Protein AF-0000000087420066 (afdb_homodimer)

Organism: NCBI:txid2527985

Secondary structure (DSSP, 8-state):
---------HHHHHHHHHHHHHHHHHHHHHHHHHHHHHHHHHHHHHHHHHHHHHHHHHHHHHS------GGGS-----/---------HHHHHHHHHHHHHHHHHHHHHHHHHHHHHHHHHHHHHHHHHHHHHHHHHHHHHS------GGGS-----

InterPro domains:
  IPR007236 SlyX [PF04102] (14-78)

Structure (mmCIF, N/CA/C/O backbone):
data_AF-0000000087420066-model_v1
#
loop_
_entity.id
_entity.type
_entity.pdbx_description
1 polymer 'Protein SlyX'
#
loop_
_atom_site.group_PDB
_atom_site.id
_atom_site.type_symbol
_atom_site.label_atom_id
_atom_site.label_alt_id
_atom_site.label_comp_id
_atom_site.label_asym_id
_atom_site.label_entity_id
_atom_site.label_seq_id
_atom_site.pdbx_PDB_ins_code
_atom_site.Cartn_x
_atom_site.Cartn_y
_atom_site.Cartn_z
_atom_site.occupancy
_atom_site.B_iso_or_equiv
_atom_site.auth_seq_id
_atom_site.auth_comp_id
_atom_site.auth_asym_id
_atom_site.auth_atom_id
_atom_site.pdbx_PDB_model_num
ATOM 1 N N . MET A 1 1 ? 15.062 -53.812 -22.359 1 47.47 1 MET A N 1
ATOM 2 C CA . MET A 1 1 ? 14.484 -52.688 -23.109 1 47.47 1 MET A CA 1
ATOM 3 C C . MET A 1 1 ? 13.68 -51.781 -22.188 1 47.47 1 MET A C 1
ATOM 5 O O . MET A 1 1 ? 12.797 -52.25 -21.469 1 47.47 1 MET A O 1
ATOM 9 N N . SER A 1 2 ? 14.258 -50.781 -21.703 1 53.06 2 SER A N 1
ATOM 10 C CA . SER A 1 2 ? 13.75 -49.875 -20.672 1 53.06 2 SER A CA 1
ATOM 11 C C . SER A 1 2 ? 12.406 -49.281 -21.078 1 53.06 2 SER A C 1
ATOM 13 O O . SER A 1 2 ? 12.203 -48.906 -22.234 1 53.06 2 SER A O 1
ATOM 15 N N . ASP A 1 3 ? 11.367 -49.75 -20.594 1 54.81 3 ASP A N 1
ATOM 16 C CA . ASP A 1 3 ? 10.039 -49.156 -20.781 1 54.81 3 ASP A CA 1
ATOM 17 C C . ASP A 1 3 ? 10.125 -47.656 -20.828 1 54.81 3 ASP A C 1
ATOM 19 O O . ASP A 1 3 ? 10.805 -47.031 -20.016 1 54.81 3 ASP A O 1
ATOM 23 N N . PRO A 1 4 ? 10.008 -47 -22 1 56.28 4 PRO A N 1
ATOM 24 C CA . PRO A 1 4 ? 10.141 -45.531 -22.094 1 56.28 4 PRO A CA 1
ATOM 25 C C . PRO A 1 4 ? 9.414 -44.812 -20.953 1 56.28 4 PRO A C 1
ATOM 27 O O . PRO A 1 4 ? 8.336 -45.25 -20.531 1 56.28 4 PRO A O 1
ATOM 30 N N . THR A 1 5 ? 10.164 -44.438 -19.953 1 57.53 5 THR A N 1
ATOM 31 C CA . THR A 1 5 ? 9.523 -43.562 -18.969 1 57.53 5 THR A CA 1
ATOM 32 C C . THR A 1 5 ? 8.391 -42.781 -19.594 1 57.53 5 THR A C 1
ATOM 34 O O . THR A 1 5 ? 8.562 -42.156 -20.656 1 57.53 5 THR A O 1
ATOM 37 N N . PRO A 1 6 ? 7.16 -43.281 -19.406 1 59.47 6 PRO A N 1
ATOM 38 C CA . PRO A 1 6 ? 6.043 -42.594 -20.094 1 59.47 6 PRO A CA 1
ATOM 39 C C . PRO A 1 6 ? 6.262 -41.094 -20.234 1 59.47 6 PRO A C 1
ATOM 41 O O . PRO A 1 6 ? 6.75 -40.438 -19.312 1 59.47 6 PRO A O 1
ATOM 44 N N . ALA A 1 7 ? 6.609 -40.719 -21.406 1 65.88 7 ALA A N 1
ATOM 45 C CA . ALA A 1 7 ? 6.785 -39.312 -21.766 1 65.88 7 ALA A CA 1
ATOM 46 C C . ALA A 1 7 ? 5.734 -38.438 -21.094 1 65.88 7 ALA A C 1
ATOM 48 O O . ALA A 1 7 ? 4.582 -38.844 -20.938 1 65.88 7 ALA A O 1
ATOM 49 N N . ALA A 1 8 ? 6.133 -37.562 -20.125 1 71.5 8 ALA A N 1
ATOM 50 C CA . ALA A 1 8 ? 5.23 -36.656 -19.438 1 71.5 8 ALA A CA 1
ATOM 51 C C . ALA A 1 8 ? 4.266 -36 -20.422 1 71.5 8 ALA A C 1
ATOM 53 O O . ALA A 1 8 ? 4.613 -35.75 -21.578 1 71.5 8 ALA A O 1
ATOM 54 N N . ASP A 1 9 ? 2.953 -36.094 -20.281 1 81.62 9 ASP A N 1
ATOM 55 C CA . ASP A 1 9 ? 1.896 -35.438 -21.047 1 81.62 9 ASP A CA 1
ATOM 56 C C . ASP A 1 9 ? 2.244 -33.969 -21.328 1 81.62 9 ASP A C 1
ATOM 58 O O . ASP A 1 9 ? 2.4 -33.188 -20.406 1 81.62 9 ASP A O 1
ATOM 62 N N . PRO A 1 10 ? 2.709 -33.656 -22.531 1 87 10 PRO A N 1
ATOM 63 C CA . PRO A 1 10 ? 3.131 -32.312 -22.891 1 87 10 PRO A CA 1
ATOM 64 C C . PRO A 1 10 ? 2.143 -31.234 -22.438 1 87 10 PRO A C 1
ATOM 66 O O . PRO A 1 10 ? 2.547 -30.109 -22.125 1 87 10 PRO A O 1
ATOM 69 N N . THR A 1 11 ? 0.877 -31.531 -22.438 1 89.75 11 THR A N 1
ATOM 70 C CA . THR A 1 11 ? -0.146 -30.594 -21.984 1 89.75 11 THR A CA 1
ATOM 71 C C . THR A 1 11 ? 0.055 -30.234 -20.516 1 89.75 11 THR A C 1
ATOM 73 O O . THR A 1 11 ? -0.035 -29.062 -20.156 1 89.75 11 THR A O 1
ATOM 76 N N . LEU A 1 12 ? 0.332 -31.203 -19.703 1 91.19 12 LEU A N 1
ATOM 77 C CA . LEU A 1 12 ? 0.549 -30.969 -18.281 1 91.19 12 LEU A CA 1
ATOM 78 C C . LEU A 1 12 ? 1.848 -30.203 -18.047 1 91.19 12 LEU A C 1
ATOM 80 O O . LEU A 1 12 ? 1.915 -29.344 -17.172 1 91.19 12 LEU A O 1
ATOM 84 N N . VAL A 1 13 ? 2.805 -30.562 -18.75 1 91.81 13 VAL A N 1
ATOM 85 C CA . VAL A 1 13 ? 4.094 -29.891 -18.656 1 91.81 13 VAL A CA 1
ATOM 86 C C . VAL A 1 13 ? 3.928 -28.406 -19 1 91.81 13 VAL A C 1
ATOM 88 O O . VAL A 1 13 ? 4.465 -27.531 -18.312 1 91.81 13 VAL A O 1
ATOM 91 N N . ASN A 1 14 ? 3.254 -28.094 -20.016 1 95 14 ASN A N 1
ATOM 92 C CA . ASN A 1 14 ? 2.982 -26.719 -20.422 1 95 14 ASN A CA 1
ATOM 93 C C . ASN A 1 14 ? 2.197 -25.969 -19.344 1 95 14 ASN A C 1
ATOM 95 O O . ASN A 1 14 ? 2.479 -24.797 -19.078 1 95 14 ASN A O 1
ATOM 99 N N . ARG A 1 15 ? 1.218 -26.594 -18.766 1 96.19 15 ARG A N 1
ATOM 100 C CA . ARG A 1 15 ? 0.405 -25.984 -17.719 1 96.19 15 ARG A CA 1
ATOM 101 C C . ARG A 1 15 ? 1.252 -25.641 -16.5 1 96.19 15 ARG A C 1
ATOM 103 O O . ARG A 1 15 ? 1.102 -24.562 -15.914 1 96.19 15 ARG A O 1
ATOM 110 N N . VAL A 1 16 ? 2.107 -26.531 -16.172 1 96.62 16 VAL A N 1
ATOM 111 C CA . VAL A 1 16 ? 3.01 -26.297 -15.055 1 96.62 16 VAL A CA 1
ATOM 112 C C . VAL A 1 16 ? 3.893 -25.078 -15.344 1 96.62 16 VAL A C 1
ATOM 114 O O . VAL A 1 16 ? 4.035 -24.188 -14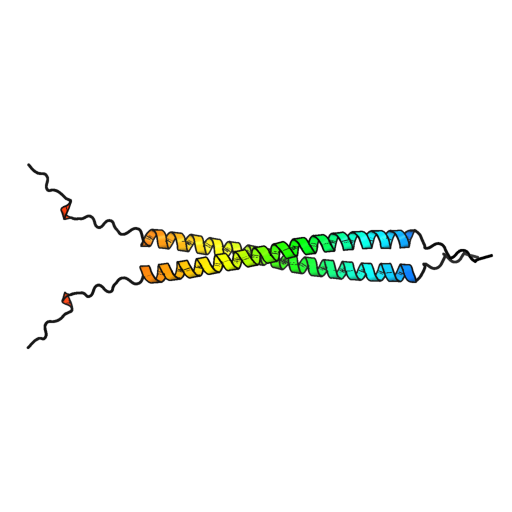.508 1 96.62 16 VAL A O 1
ATOM 117 N N . THR A 1 17 ? 4.438 -25.047 -16.562 1 97.88 17 THR A N 1
ATOM 118 C CA . THR A 1 17 ? 5.312 -23.953 -16.969 1 97.88 17 THR A CA 1
ATOM 119 C C . THR A 1 17 ? 4.566 -22.625 -16.922 1 97.88 17 THR A C 1
ATOM 121 O O . THR A 1 17 ? 5.086 -21.641 -16.391 1 97.88 17 THR A O 1
ATOM 124 N N . GLU A 1 18 ? 3.365 -22.594 -17.312 1 98.31 18 GLU A N 1
ATOM 125 C CA . GLU A 1 18 ? 2.551 -21.375 -17.328 1 98.31 18 GLU A CA 1
ATOM 126 C C . GLU A 1 18 ? 2.246 -20.906 -15.906 1 98.31 18 GLU A C 1
ATOM 128 O O . GLU A 1 18 ? 2.324 -19.719 -15.617 1 98.31 18 GLU A O 1
ATOM 133 N N . LEU A 1 19 ? 1.963 -21.859 -15.094 1 98.56 19 LEU A N 1
ATOM 134 C CA . LEU A 1 19 ? 1.659 -21.531 -13.703 1 98.56 19 LEU A CA 1
ATOM 135 C C . LEU A 1 19 ? 2.902 -21.016 -12.984 1 98.56 19 LEU A C 1
ATOM 137 O O . LEU A 1 19 ? 2.82 -20.094 -12.172 1 98.56 19 LEU A O 1
ATOM 141 N N . GLU A 1 20 ? 3.979 -21.562 -13.297 1 98.62 20 GLU A N 1
ATOM 142 C CA . GLU 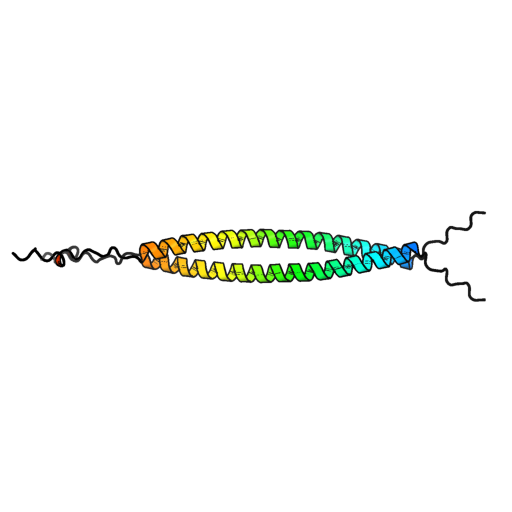A 1 20 ? 5.234 -21.125 -12.695 1 98.62 20 GLU A CA 1
ATOM 143 C C . GLU A 1 20 ? 5.574 -19.688 -13.117 1 98.62 20 GLU A C 1
ATOM 145 O O . GLU A 1 20 ? 6.012 -18.891 -12.297 1 98.62 20 GLU A O 1
ATOM 150 N N . ILE A 1 21 ? 5.359 -19.359 -14.297 1 98.75 21 ILE A N 1
ATOM 151 C CA . ILE A 1 21 ? 5.598 -18.016 -14.82 1 98.75 21 ILE A CA 1
ATOM 152 C C . ILE A 1 21 ? 4.652 -17.016 -14.141 1 98.75 21 ILE A C 1
ATOM 154 O O . ILE A 1 21 ? 5.078 -15.953 -13.703 1 98.75 21 ILE A O 1
ATOM 158 N N . LEU A 1 22 ? 3.396 -17.438 -14.008 1 98.62 22 LEU A N 1
ATOM 159 C CA . LEU A 1 22 ? 2.395 -16.594 -13.359 1 98.62 22 LEU A CA 1
ATOM 160 C C . LEU A 1 22 ? 2.779 -16.312 -11.914 1 98.62 22 LEU A C 1
ATOM 162 O O . LEU A 1 22 ? 2.73 -15.156 -11.469 1 98.62 22 LEU A O 1
ATOM 166 N N . VAL A 1 23 ? 3.211 -17.281 -11.242 1 98.69 23 VAL A N 1
ATOM 167 C CA . VAL A 1 23 ? 3.617 -17.156 -9.844 1 98.69 23 VAL A CA 1
ATOM 168 C C . VAL A 1 23 ? 4.809 -16.203 -9.742 1 98.69 23 VAL A C 1
ATOM 170 O O . VAL A 1 23 ? 4.848 -15.344 -8.859 1 98.69 23 VAL A O 1
ATOM 173 N N . MET A 1 24 ? 5.699 -16.375 -10.68 1 98.69 24 MET A N 1
ATOM 174 C CA . MET A 1 24 ? 6.887 -15.523 -10.688 1 98.69 24 MET A CA 1
ATOM 175 C C . MET A 1 24 ? 6.508 -14.055 -10.875 1 98.69 24 MET A C 1
ATOM 177 O O . MET A 1 24 ? 7 -13.18 -10.164 1 98.69 24 MET A O 1
ATOM 181 N N . HIS A 1 25 ? 5.629 -13.773 -11.734 1 98.62 25 HIS A N 1
ATOM 182 C CA . HIS A 1 25 ? 5.184 -12.406 -11.992 1 98.62 25 HIS A CA 1
ATOM 183 C C . HIS A 1 25 ? 4.414 -11.844 -10.797 1 98.62 25 HIS A C 1
ATOM 185 O O . HIS A 1 25 ? 4.633 -10.703 -10.398 1 98.62 25 HIS A O 1
ATOM 191 N N . MET A 1 26 ? 3.588 -12.656 -10.258 1 98.62 26 MET A N 1
ATOM 192 C CA . MET A 1 26 ? 2.785 -12.242 -9.109 1 98.62 26 MET A CA 1
ATOM 193 C C . MET A 1 26 ? 3.672 -11.938 -7.91 1 98.62 26 MET A C 1
ATOM 195 O O . MET A 1 26 ? 3.426 -10.969 -7.184 1 98.62 26 MET A O 1
ATOM 199 N N . GLN A 1 27 ? 4.676 -12.758 -7.766 1 98.38 27 GLN A N 1
ATOM 200 C CA . GLN A 1 27 ? 5.605 -12.523 -6.664 1 98.38 27 GLN A CA 1
ATOM 201 C C . GLN A 1 27 ? 6.328 -11.195 -6.832 1 98.38 27 GLN A C 1
ATOM 203 O O . GLN A 1 27 ? 6.492 -10.445 -5.863 1 98.38 27 GLN A O 1
ATOM 208 N N . ALA A 1 28 ? 6.703 -10.914 -8.031 1 98.5 28 ALA A N 1
ATOM 209 C CA . ALA A 1 28 ? 7.379 -9.656 -8.32 1 98.5 28 ALA A CA 1
ATOM 210 C C . ALA A 1 28 ? 6.453 -8.469 -8.078 1 98.5 28 ALA A C 1
ATOM 212 O O . ALA A 1 28 ? 6.863 -7.465 -7.488 1 98.5 28 ALA A O 1
ATOM 213 N N . ASP A 1 29 ? 5.277 -8.578 -8.539 1 98.31 29 ASP A N 1
ATOM 214 C CA . ASP A 1 29 ? 4.285 -7.523 -8.359 1 98.31 29 ASP A CA 1
ATOM 215 C C . ASP A 1 29 ? 3.98 -7.297 -6.883 1 98.31 29 ASP A C 1
ATOM 217 O O . ASP A 1 29 ? 3.869 -6.156 -6.43 1 98.31 29 ASP A O 1
ATOM 221 N N . PHE A 1 30 ? 3.885 -8.375 -6.16 1 98.5 30 PHE A N 1
ATOM 222 C CA . PHE A 1 30 ? 3.619 -8.32 -4.727 1 98.5 30 PHE A CA 1
ATOM 223 C C . PHE A 1 30 ? 4.734 -7.582 -3.998 1 98.5 30 PHE A C 1
ATOM 225 O O . PHE A 1 30 ? 4.469 -6.773 -3.105 1 98.5 30 PHE A O 1
ATOM 232 N N . GLN A 1 31 ? 5.895 -7.824 -4.43 1 98.19 31 GLN A N 1
ATOM 233 C CA . GLN A 1 31 ? 7.035 -7.133 -3.838 1 98.19 31 GLN A CA 1
ATOM 234 C C . GLN A 1 31 ? 6.969 -5.633 -4.109 1 98.19 31 GLN A C 1
ATOM 236 O O . GLN A 1 31 ? 7.23 -4.824 -3.219 1 98.19 31 GLN A O 1
ATOM 241 N N . LYS A 1 32 ? 6.586 -5.301 -5.281 1 98.62 32 LYS A N 1
ATOM 242 C CA . LYS A 1 32 ? 6.457 -3.896 -5.656 1 98.62 32 LYS A CA 1
ATOM 243 C C . LYS A 1 32 ? 5.383 -3.199 -4.828 1 98.62 32 LYS A C 1
ATOM 245 O O . LYS A 1 32 ? 5.609 -2.109 -4.301 1 98.62 32 LYS A O 1
ATOM 250 N N . VAL A 1 33 ? 4.312 -3.869 -4.699 1 98.5 33 VAL A N 1
ATOM 251 C CA . VAL A 1 33 ? 3.191 -3.271 -3.982 1 98.5 33 VAL A CA 1
ATOM 252 C C . VAL A 1 33 ? 3.533 -3.145 -2.5 1 98.5 33 VAL A C 1
ATOM 254 O O . VAL A 1 33 ? 3.178 -2.152 -1.857 1 98.5 33 VAL A O 1
ATOM 257 N N . ASN A 1 34 ? 4.223 -4.117 -2.008 1 98.56 34 ASN A N 1
ATOM 258 C CA . ASN A 1 34 ? 4.656 -4.035 -0.617 1 98.56 34 ASN A CA 1
ATOM 259 C C . ASN A 1 34 ? 5.582 -2.844 -0.386 1 98.56 34 ASN A C 1
ATOM 261 O O . ASN A 1 34 ? 5.508 -2.189 0.655 1 98.56 34 ASN A O 1
ATOM 265 N N . SER A 1 35 ? 6.422 -2.555 -1.332 1 98.69 35 SER A N 1
ATOM 266 C CA . SER A 1 35 ? 7.293 -1.388 -1.24 1 98.69 35 SER A CA 1
ATOM 267 C C . SER A 1 35 ? 6.484 -0.095 -1.213 1 98.69 35 SER A C 1
ATOM 269 O O . SER A 1 35 ? 6.82 0.839 -0.482 1 98.69 35 SER A O 1
ATOM 271 N N . VAL A 1 36 ? 5.441 -0.023 -1.95 1 98.88 36 VAL A N 1
ATOM 272 C CA . VAL A 1 36 ? 4.551 1.132 -1.986 1 98.88 36 VAL A CA 1
ATOM 273 C C . VAL A 1 36 ? 3.883 1.313 -0.625 1 98.88 36 VAL A C 1
ATOM 275 O O . VAL A 1 36 ? 3.812 2.43 -0.106 1 98.88 36 VAL A O 1
ATOM 278 N N . VAL A 1 37 ? 3.426 0.249 -0.022 1 98.88 37 VAL A N 1
ATOM 279 C CA . VAL A 1 37 ? 2.783 0.293 1.288 1 98.88 37 VAL A CA 1
ATOM 280 C C . VAL A 1 37 ? 3.742 0.893 2.314 1 98.88 37 VAL A C 1
ATOM 282 O O . VAL A 1 37 ? 3.352 1.745 3.115 1 98.88 37 VAL A O 1
ATOM 285 N N . LEU A 1 38 ? 4.98 0.505 2.242 1 98.88 38 LEU A N 1
ATOM 286 C CA . LEU A 1 38 ? 5.98 0.985 3.189 1 98.88 38 LEU A CA 1
ATOM 287 C C . LEU A 1 38 ? 6.258 2.471 2.98 1 98.88 38 LEU A C 1
ATOM 289 O O . LEU A 1 38 ? 6.383 3.225 3.949 1 98.88 38 LEU A O 1
ATOM 293 N N . GLU A 1 39 ? 6.305 2.854 1.812 1 98.88 39 GLU A N 1
ATOM 294 C CA . GLU A 1 39 ? 6.543 4.254 1.481 1 98.88 39 GLU A CA 1
ATOM 295 C C . GLU A 1 39 ? 5.375 5.133 1.92 1 98.88 39 GLU A C 1
ATOM 297 O O . GLU A 1 39 ? 5.578 6.191 2.52 1 98.88 39 GLU A O 1
ATOM 302 N N . GLN A 1 40 ? 4.219 4.664 1.655 1 98.81 40 GLN A N 1
ATOM 303 C CA . GLN A 1 40 ? 3.021 5.398 2.055 1 98.81 40 GLN A CA 1
ATOM 304 C C . GLN A 1 40 ? 2.902 5.469 3.574 1 98.81 40 GLN A C 1
ATOM 306 O O . GLN A 1 40 ? 2.484 6.492 4.121 1 98.81 40 GLN A O 1
ATOM 311 N N . GLN A 1 41 ? 3.301 4.402 4.176 1 98.88 41 GLN A N 1
ATOM 312 C CA . GLN A 1 41 ? 3.293 4.43 5.633 1 98.88 41 GLN A CA 1
ATOM 313 C C . GLN A 1 41 ? 4.262 5.48 6.168 1 98.88 41 GLN A C 1
ATOM 315 O O . GLN A 1 41 ? 3.936 6.219 7.102 1 98.88 41 GLN A O 1
ATOM 320 N N . SER A 1 42 ? 5.391 5.617 5.602 1 98.88 42 SER A N 1
ATOM 321 C CA . SER A 1 42 ? 6.359 6.637 5.984 1 98.88 42 SER A CA 1
ATOM 322 C C . SER A 1 42 ? 5.812 8.039 5.734 1 98.88 42 SER A C 1
ATOM 324 O O . SER A 1 42 ? 6.008 8.938 6.555 1 98.88 42 SER A O 1
ATOM 326 N N . GLU A 1 43 ? 5.184 8.203 4.652 1 98.94 43 GLU A N 1
ATOM 327 C CA . GLU A 1 43 ? 4.559 9.477 4.328 1 98.94 43 GLU A CA 1
ATOM 328 C C . GLU A 1 43 ? 3.482 9.836 5.348 1 98.94 43 GLU A C 1
ATOM 330 O O . GLU A 1 43 ? 3.418 10.977 5.816 1 98.94 43 GLU A O 1
ATOM 335 N N . ILE A 1 44 ? 2.68 8.914 5.695 1 98.94 44 ILE A N 1
ATOM 336 C CA . ILE A 1 44 ? 1.632 9.117 6.691 1 98.94 44 ILE A CA 1
ATOM 337 C C . ILE A 1 44 ? 2.258 9.539 8.016 1 98.94 44 ILE A C 1
ATOM 339 O O . ILE A 1 44 ? 1.793 10.492 8.656 1 98.94 44 ILE A O 1
ATOM 343 N N . ASP A 1 45 ? 3.311 8.852 8.352 1 98.88 45 ASP A N 1
ATOM 344 C CA . ASP A 1 45 ? 4.004 9.18 9.594 1 98.88 45 ASP A CA 1
ATOM 345 C C . ASP A 1 45 ? 4.531 10.609 9.578 1 98.88 45 ASP A C 1
ATOM 347 O O . ASP A 1 45 ? 4.391 11.344 10.555 1 98.88 45 ASP A O 1
ATOM 351 N N . THR A 1 46 ? 5.09 10.969 8.531 1 98.88 46 THR A N 1
ATOM 352 C CA . THR A 1 46 ? 5.648 12.305 8.375 1 98.88 46 THR A CA 1
ATOM 353 C C . THR A 1 46 ? 4.547 13.359 8.422 1 98.88 46 THR A C 1
ATOM 355 O O . THR A 1 46 ? 4.68 14.367 9.125 1 98.88 46 THR A O 1
ATOM 358 N N . LEU A 1 47 ? 3.486 13.141 7.742 1 98.81 47 LEU A N 1
ATOM 359 C CA . LEU A 1 47 ? 2.365 14.078 7.715 1 98.81 47 LEU A CA 1
ATOM 360 C C . LEU A 1 47 ? 1.732 14.203 9.094 1 98.81 47 LEU A C 1
ATOM 362 O O . LEU A 1 47 ? 1.365 15.305 9.516 1 98.81 47 LEU A O 1
ATOM 366 N N . THR A 1 48 ? 1.651 13.141 9.758 1 98.81 48 THR A N 1
ATOM 367 C CA . THR A 1 48 ? 1.069 13.125 11.102 1 98.81 48 THR A CA 1
ATOM 368 C C . THR A 1 48 ? 1.925 13.945 12.062 1 98.81 48 THR A C 1
ATOM 370 O O . THR A 1 48 ? 1.401 14.75 12.836 1 98.81 48 THR A O 1
ATOM 373 N N . LYS A 1 49 ? 3.17 13.805 11.969 1 98.75 49 LYS A N 1
ATOM 374 C CA . LYS A 1 49 ? 4.082 14.578 12.805 1 98.75 49 LYS A CA 1
ATOM 375 C C . LYS A 1 49 ? 4.004 16.062 12.484 1 98.75 49 LYS A C 1
ATOM 377 O O . LYS A 1 49 ? 4.008 16.906 13.391 1 98.75 49 LYS A O 1
ATOM 382 N N . SER A 1 50 ? 3.963 16.359 11.281 1 98.5 50 SER A N 1
ATOM 383 C CA . SER A 1 50 ? 3.848 17.75 10.844 1 98.5 50 SER A CA 1
ATOM 384 C C . SER A 1 50 ? 2.549 18.375 11.336 1 98.5 50 SER A C 1
ATOM 386 O O . SER A 1 50 ? 2.541 19.531 11.781 1 98.5 50 SER A O 1
ATOM 388 N N . LEU A 1 51 ? 1.536 17.641 11.266 1 98.19 51 LEU A N 1
ATOM 389 C CA . LEU A 1 51 ? 0.238 18.125 11.727 1 98.19 51 LEU A CA 1
ATOM 390 C C . LEU A 1 51 ? 0.256 18.375 13.234 1 98.19 51 LEU A C 1
ATOM 392 O O . LEU A 1 51 ? -0.258 19.391 13.703 1 98.19 51 LEU A O 1
ATOM 396 N N . ASP A 1 52 ? 0.851 17.453 13.898 1 97.75 52 ASP A N 1
ATOM 397 C CA . ASP A 1 52 ? 0.977 17.594 15.352 1 97.75 52 ASP A CA 1
ATOM 398 C C . ASP A 1 52 ? 1.776 18.844 15.711 1 97.75 52 ASP A C 1
ATOM 400 O O . ASP A 1 52 ? 1.376 19.609 16.594 1 97.75 52 ASP A O 1
ATOM 404 N N . ARG A 1 53 ? 2.82 19.047 15.055 1 97 53 ARG A N 1
ATOM 405 C CA . ARG A 1 53 ? 3.668 20.219 15.281 1 97 53 ARG A CA 1
ATOM 406 C C . ARG A 1 53 ? 2.916 21.516 14.977 1 97 53 ARG A C 1
ATOM 408 O O . ARG A 1 53 ? 2.973 22.469 15.758 1 97 53 ARG A O 1
ATOM 415 N N . LEU A 1 54 ? 2.219 21.516 13.938 1 95.44 54 LEU A N 1
ATOM 416 C CA . LEU A 1 54 ? 1.478 22.703 13.539 1 95.44 54 LEU A CA 1
ATOM 417 C C . LEU A 1 54 ? 0.312 22.969 14.484 1 95.44 54 LEU A C 1
ATOM 419 O O . LEU A 1 54 ? 0.016 24.109 14.82 1 95.44 54 LEU A O 1
ATOM 423 N N . GLY A 1 55 ? -0.264 21.906 14.812 1 93.81 55 GLY A N 1
ATOM 424 C CA . GLY A 1 55 ? -1.327 22.031 15.797 1 93.81 55 GLY A CA 1
ATOM 425 C C . GLY A 1 55 ? -0.86 22.625 17.109 1 93.81 55 GLY A C 1
ATOM 426 O O . GLY A 1 55 ? -1.527 23.5 17.672 1 93.81 55 GLY A O 1
ATOM 427 N N . SER A 1 56 ? 0.27 22.266 17.547 1 94.12 56 SER A N 1
ATOM 428 C CA . SER A 1 56 ? 0.861 22.797 18.781 1 94.12 56 SER A CA 1
ATOM 429 C C . SER A 1 56 ? 1.192 24.281 18.625 1 94.12 56 SER A C 1
ATOM 431 O O . SER A 1 56 ? 1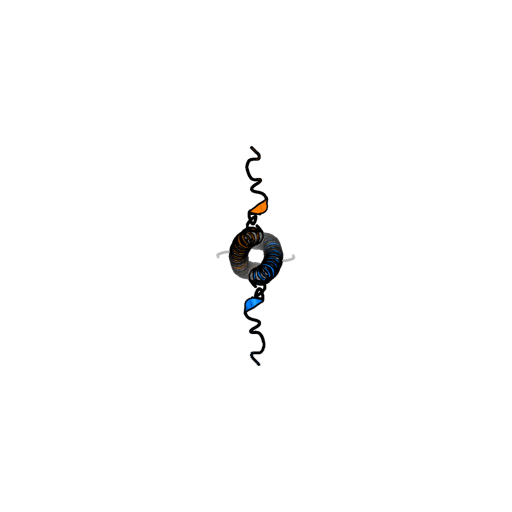.017 25.062 19.562 1 94.12 56 SER A O 1
ATOM 433 N N . LYS A 1 57 ? 1.599 24.672 17.5 1 90.75 57 LYS A N 1
ATOM 434 C CA . LYS A 1 57 ? 1.903 26.062 17.219 1 90.75 57 LYS A CA 1
ATOM 435 C C . LYS A 1 57 ? 0.64 26.922 17.234 1 90.75 57 LYS A C 1
ATOM 437 O O . LYS A 1 57 ? 0.641 28.016 17.797 1 90.75 57 LYS A O 1
ATOM 442 N N . VAL A 1 58 ? -0.399 26.453 16.656 1 87.88 58 VAL A N 1
ATOM 443 C CA . VAL A 1 58 ? -1.674 27.156 16.641 1 87.88 58 VAL A CA 1
ATOM 444 C C . VAL A 1 58 ? -2.201 27.312 18.062 1 87.88 58 VAL A C 1
ATOM 446 O O . VAL A 1 58 ? -2.699 28.375 18.438 1 87.88 58 VAL A O 1
ATOM 449 N N . ASP A 1 59 ? -2.061 26.281 18.797 1 86.12 59 ASP A N 1
ATOM 450 C CA . ASP A 1 59 ? -2.486 26.328 20.203 1 86.12 59 ASP A CA 1
ATOM 451 C C . ASP A 1 59 ? -1.708 27.391 2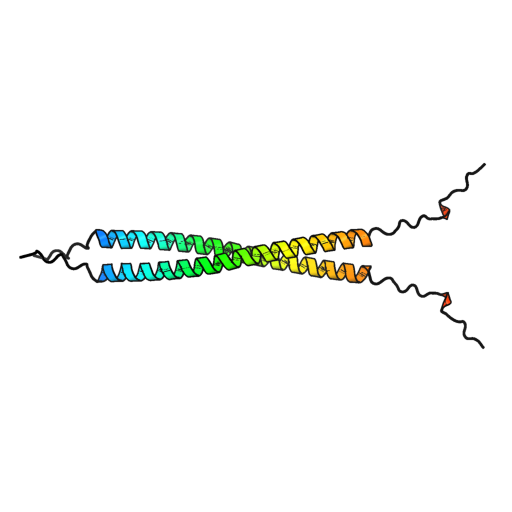0.969 1 86.12 59 ASP A C 1
ATOM 453 O O . ASP A 1 59 ? -2.287 28.141 21.766 1 86.12 59 ASP A O 1
ATOM 457 N N . LYS A 1 60 ? -0.459 27.641 20.734 1 85.12 60 LYS A N 1
ATOM 458 C CA . LYS A 1 60 ? 0.393 28.609 21.406 1 85.12 60 LYS A CA 1
ATOM 459 C C . LYS A 1 60 ? 0.071 30.031 20.953 1 85.12 60 LYS A C 1
ATOM 461 O O . LYS A 1 60 ? 0.045 30.953 21.766 1 85.12 60 LYS A O 1
ATOM 466 N N . LEU A 1 61 ? -0.262 30.172 19.703 1 80.81 61 LEU A N 1
ATOM 467 C CA . LEU A 1 61 ? -0.589 31.484 19.156 1 80.81 61 LEU A CA 1
ATOM 468 C C . LEU A 1 61 ? -1.979 31.922 19.609 1 80.81 61 LEU A C 1
ATOM 470 O O . LEU A 1 61 ? -2.24 33.125 19.734 1 80.81 61 LEU A O 1
ATOM 474 N N . GLY A 1 62 ? -2.811 31.047 19.594 1 72.25 62 GLY A N 1
ATOM 475 C CA . GLY A 1 62 ? -4.156 31.359 20.047 1 72.25 62 GLY A CA 1
ATOM 476 C C . GLY A 1 62 ? -4.246 31.578 21.547 1 72.25 62 GLY A C 1
ATOM 477 O O . GLY A 1 62 ? -5.266 32.062 22.047 1 72.25 62 GLY A O 1
ATOM 478 N N . GLU A 1 63 ? -3.467 31.203 22.406 1 70.31 63 GLU A N 1
ATOM 479 C CA . GLU A 1 63 ? -3.414 31.5 23.828 1 70.31 63 GLU A CA 1
ATOM 480 C C . GLU A 1 63 ? -2.971 32.938 24.078 1 70.31 63 GLU A C 1
ATOM 482 O O . GLU A 1 63 ? -1.851 33.312 23.734 1 70.31 63 GLU A O 1
ATOM 487 N N . GLU A 1 64 ? -3.684 34.125 23.578 1 54.97 64 GLU A N 1
ATOM 488 C CA . GLU A 1 64 ? -3.51 35.531 23.938 1 54.97 64 GLU A CA 1
ATOM 489 C C . GLU A 1 64 ? -2.793 35.688 25.266 1 54.97 64 GLU A C 1
ATOM 491 O O . GLU A 1 64 ? -3.104 34.969 26.234 1 54.97 64 GLU A O 1
ATOM 496 N N . PRO A 1 65 ? -1.676 36.312 25.438 1 49.75 65 PRO A N 1
ATOM 497 C CA . PRO A 1 65 ? -1.284 36.719 26.781 1 49.75 65 PRO A CA 1
ATOM 498 C C . PRO A 1 65 ? -2.445 37.312 27.578 1 49.75 65 PRO A C 1
ATOM 500 O O . PRO A 1 65 ? -3.18 38.156 27.078 1 49.75 65 PRO A O 1
ATOM 503 N N . GLU A 1 66 ? -3.248 36.688 28.328 1 47.47 66 GLU A N 1
ATOM 504 C CA . GLU A 1 66 ? -4.016 37.5 29.281 1 47.47 66 GLU A CA 1
ATOM 505 C C . GLU A 1 66 ? -3.336 38.844 29.547 1 47.47 66 GLU A C 1
ATOM 507 O O . GLU A 1 66 ? -2.271 38.875 30.172 1 47.47 66 GLU A O 1
ATOM 512 N N . LYS A 1 67 ? -3.248 39.688 28.703 1 51.84 67 LYS A N 1
ATOM 513 C CA . LYS A 1 67 ? -2.916 41.062 29.109 1 51.84 67 LYS A CA 1
ATOM 514 C C . LYS A 1 67 ? -3.424 41.344 30.516 1 51.84 67 LYS A C 1
ATOM 516 O O . LYS A 1 67 ? -4.633 41.344 30.75 1 51.84 67 LYS A O 1
ATOM 521 N N . ARG A 1 68 ? -2.746 41.031 31.453 1 51.47 68 ARG A N 1
ATOM 522 C CA . ARG A 1 68 ? -2.99 41.594 32.781 1 51.47 68 ARG A CA 1
ATOM 523 C C . ARG A 1 68 ? -3.539 43 32.719 1 51.47 68 ARG A C 1
ATOM 525 O O . ARG A 1 68 ? -2.902 43.906 32.156 1 51.47 68 ARG A O 1
ATOM 532 N N . ASP A 1 69 ? -4.754 43.156 32.531 1 51.75 69 ASP A N 1
ATOM 533 C CA . ASP A 1 69 ? -5.316 44.5 32.75 1 51.75 69 ASP A CA 1
ATOM 534 C C . ASP A 1 69 ? -4.652 45.188 33.969 1 51.75 69 ASP A C 1
ATOM 536 O O . ASP A 1 69 ? -4.746 44.688 35.094 1 51.75 69 ASP A O 1
ATOM 540 N N . PRO A 1 70 ? -3.646 45.906 33.781 1 53.53 70 PRO A N 1
ATOM 541 C CA . PRO A 1 70 ? -3.119 46.656 34.906 1 53.53 70 PRO A CA 1
ATOM 542 C C . PRO A 1 70 ? -4.219 47.25 35.781 1 53.53 70 PRO A C 1
ATOM 544 O O . PRO A 1 70 ? -3.959 47.656 36.938 1 53.53 70 PRO A O 1
ATOM 547 N N . LEU A 1 71 ? -5.344 47.594 35.188 1 50.5 71 LEU A N 1
ATOM 548 C CA . LEU A 1 71 ? -6.398 48.25 35.969 1 50.5 71 LEU A CA 1
ATOM 549 C C . LEU A 1 71 ? -7.047 47.25 36.938 1 50.5 71 LEU A C 1
ATOM 551 O O . LEU A 1 71 ? -7.875 47.625 37.75 1 50.5 71 LEU A O 1
ATOM 555 N N . GLN A 1 72 ? -6.949 46.062 36.656 1 50.34 72 GLN A N 1
ATOM 556 C CA . GLN A 1 72 ? -7.598 45.188 37.625 1 50.34 72 GLN A CA 1
ATOM 557 C C . GLN A 1 72 ? -6.758 45.094 38.906 1 50.34 72 GLN A C 1
ATOM 559 O O . GLN A 1 72 ? -7.062 44.281 39.781 1 50.34 72 GLN A O 1
ATOM 564 N N . GLU A 1 73 ? -5.559 45.594 38.844 1 48.88 73 GLU A N 1
ATOM 565 C CA . GLU A 1 73 ? -4.934 45.75 40.156 1 48.88 73 GLU A CA 1
ATOM 566 C C . GLU A 1 73 ? -5.68 46.75 41.031 1 48.88 73 GLU A C 1
ATOM 568 O O . GLU A 1 73 ? -5.625 47.969 40.75 1 48.88 73 GLU A O 1
ATOM 573 N N . ARG A 1 74 ? -6.875 46.469 41.5 1 51 74 ARG A N 1
ATOM 574 C CA . ARG A 1 74 ? -7.559 47.25 42.531 1 51 74 ARG A CA 1
ATOM 575 C C . ARG A 1 74 ? -6.609 47.625 43.656 1 51 74 ARG A C 1
ATOM 577 O O . ARG A 1 74 ? -5.91 46.781 44.188 1 51 74 ARG A O 1
ATOM 584 N N . PRO A 1 75 ? -6.277 48.938 43.688 1 51.66 75 PRO A N 1
ATOM 585 C CA . PRO A 1 75 ? -5.438 49.344 44.812 1 51.66 75 PRO A CA 1
ATOM 586 C C . PRO A 1 75 ? -6.012 48.906 46.156 1 51.66 75 PRO A C 1
ATOM 588 O O . PRO A 1 75 ? -7.227 48.719 46.281 1 51.66 75 PRO A O 1
ATOM 591 N N . PRO A 1 76 ? -5.289 48.188 46.875 1 47.88 76 PRO A N 1
ATOM 592 C CA . PRO A 1 76 ? -5.742 47.781 48.188 1 47.88 76 PRO A CA 1
ATOM 593 C C . PRO A 1 76 ? -6.492 48.875 48.938 1 47.88 76 PRO A C 1
ATOM 595 O O . PRO A 1 76 ? -6.117 50.062 48.844 1 47.88 76 PRO A O 1
ATOM 598 N N . HIS A 1 77 ? -7.801 48.969 48.719 1 53.91 77 HIS A N 1
ATOM 599 C CA . HIS A 1 77 ? -8.539 49.969 49.531 1 53.91 77 HIS A CA 1
ATOM 600 C C . HIS A 1 77 ? -8.125 49.906 51 1 53.91 77 HIS A C 1
ATOM 602 O O . HIS A 1 77 ? -8.273 48.844 51.656 1 53.91 77 HIS A O 1
ATOM 608 N N . TYR A 1 78 ? -7.406 50.719 51.531 1 38.41 78 TYR A N 1
ATOM 609 C CA . TYR A 1 78 ? -7.359 51 52.969 1 38.41 78 TYR A CA 1
ATOM 610 C C . TYR A 1 78 ? -8.68 51.562 53.469 1 38.41 78 TYR A C 1
ATOM 612 O O . TYR A 1 78 ? -9.391 52.25 52.719 1 38.41 78 TYR A O 1
ATOM 620 N N . MET B 1 1 ? -9.898 -51.969 -28.641 1 47.38 1 MET B N 1
ATOM 621 C CA . MET B 1 1 ? -9.359 -51.812 -27.281 1 47.38 1 MET B CA 1
ATOM 622 C C . MET B 1 1 ? -8.688 -50.469 -27.109 1 47.38 1 MET B C 1
ATOM 624 O O . MET B 1 1 ? -7.824 -50.094 -27.922 1 47.38 1 MET B O 1
ATOM 628 N N . SER B 1 2 ? -9.359 -49.5 -26.609 1 52.81 2 SER B N 1
ATOM 629 C CA . SER B 1 2 ? -8.977 -48.094 -26.5 1 52.81 2 SER B CA 1
ATOM 630 C C . SER B 1 2 ? -7.645 -47.938 -25.781 1 52.81 2 SER B C 1
ATOM 632 O O . SER B 1 2 ? -7.383 -48.625 -24.781 1 52.81 2 SER B O 1
ATOM 634 N N . ASP B 1 3 ? -6.598 -47.75 -26.453 1 54.38 3 ASP B N 1
ATOM 635 C CA . ASP B 1 3 ? -5.301 -47.438 -25.875 1 54.38 3 ASP B CA 1
ATOM 636 C C . ASP B 1 3 ? -5.465 -46.562 -24.625 1 54.38 3 ASP B C 1
ATOM 638 O O . ASP B 1 3 ? -6.23 -45.594 -24.641 1 54.38 3 ASP B O 1
ATOM 642 N N . PRO B 1 4 ? -5.324 -47.062 -23.391 1 56.12 4 PRO B N 1
ATOM 643 C CA . PRO B 1 4 ? -5.531 -46.25 -22.188 1 56.12 4 PRO B CA 1
ATOM 644 C C . PRO B 1 4 ? -4.91 -44.875 -22.312 1 56.12 4 PRO B C 1
ATOM 646 O O . PRO B 1 4 ? -3.832 -44.719 -22.891 1 56.12 4 PRO B O 1
ATOM 649 N N . THR B 1 5 ? -5.723 -43.906 -22.688 1 57.38 5 THR B N 1
ATOM 650 C CA . THR B 1 5 ? -5.191 -42.562 -22.609 1 57.38 5 THR B CA 1
ATOM 651 C C . THR B 1 5 ? -4.094 -42.469 -21.547 1 57.38 5 THR B C 1
ATOM 653 O O . THR B 1 5 ? -4.273 -42.906 -20.422 1 57.38 5 THR B O 1
ATOM 656 N N . PRO B 1 6 ? -2.84 -42.531 -22.016 1 59.22 6 PRO B N 1
ATOM 657 C CA . PRO B 1 6 ? -1.751 -42.562 -21.031 1 59.22 6 PRO B CA 1
ATOM 658 C C . PRO B 1 6 ? -2.07 -41.781 -19.766 1 59.22 6 PRO B C 1
ATOM 660 O O . PRO B 1 6 ? -2.645 -40.688 -19.844 1 59.22 6 PRO B O 1
ATOM 663 N N . ALA B 1 7 ? -2.408 -42.438 -18.734 1 65.88 7 ALA B N 1
ATOM 664 C CA . ALA B 1 7 ? -2.674 -41.875 -17.422 1 65.88 7 ALA B CA 1
ATOM 665 C C . ALA B 1 7 ? -1.717 -40.719 -17.125 1 65.88 7 ALA B C 1
ATOM 667 O O . ALA B 1 7 ? -0.539 -40.781 -17.484 1 65.88 7 ALA B O 1
ATOM 668 N N . ALA B 1 8 ? -2.219 -39.469 -17.062 1 71.31 8 ALA B N 1
ATOM 669 C CA . ALA B 1 8 ? -1.416 -38.312 -16.75 1 71.31 8 ALA B CA 1
ATOM 670 C C . ALA B 1 8 ? -0.468 -38.594 -15.594 1 71.31 8 ALA B C 1
ATOM 672 O O . ALA B 1 8 ? -0.79 -39.375 -14.695 1 71.31 8 ALA B O 1
ATOM 673 N N . ASP B 1 9 ? 0.846 -38.438 -15.711 1 81.31 9 ASP B N 1
ATOM 674 C CA . ASP B 1 9 ? 1.879 -38.562 -14.688 1 81.31 9 ASP B CA 1
ATOM 675 C C . ASP B 1 9 ? 1.43 -37.906 -13.383 1 81.31 9 ASP B C 1
ATOM 677 O O . ASP B 1 9 ? 1.171 -36.688 -13.352 1 81.31 9 ASP B O 1
ATOM 681 N N . PRO B 1 10 ? 0.996 -38.656 -12.406 1 86.81 10 PRO B N 1
ATOM 682 C CA . PRO B 1 10 ? 0.484 -38.125 -11.133 1 86.81 10 PRO B CA 1
ATOM 683 C C . PRO B 1 10 ? 1.366 -37.031 -10.539 1 86.81 10 PRO B C 1
ATOM 685 O O . PRO B 1 10 ? 0.863 -36.125 -9.875 1 86.81 10 PRO B O 1
ATOM 688 N N . THR B 1 11 ? 2.637 -37.125 -10.734 1 89.62 11 THR B N 1
ATOM 689 C CA . THR B 1 11 ? 3.564 -36.094 -10.242 1 89.62 11 THR B CA 1
ATOM 690 C C . THR B 1 11 ? 3.279 -34.75 -10.883 1 89.62 11 THR B C 1
ATOM 692 O O . THR B 1 11 ? 3.258 -33.719 -10.195 1 89.62 11 THR B O 1
ATOM 695 N N . LEU B 1 12 ? 3.053 -34.75 -12.156 1 91.12 12 LEU B N 1
ATOM 696 C CA . LEU B 1 12 ? 2.762 -33.5 -12.867 1 91.12 12 LEU B CA 1
ATOM 697 C C . LEU B 1 12 ? 1.398 -32.938 -12.469 1 91.12 12 LEU B C 1
ATOM 699 O O . LEU B 1 12 ? 1.229 -31.734 -12.336 1 91.12 12 LEU B O 1
ATOM 703 N N . VAL B 1 13 ? 0.5 -33.812 -12.344 1 91.75 13 VAL B N 1
ATOM 704 C CA . VAL B 1 13 ? -0.841 -33.406 -11.922 1 91.75 13 VAL B CA 1
ATOM 705 C C . VAL B 1 13 ? -0.781 -32.75 -10.547 1 91.75 13 VAL B C 1
ATOM 707 O O . VAL B 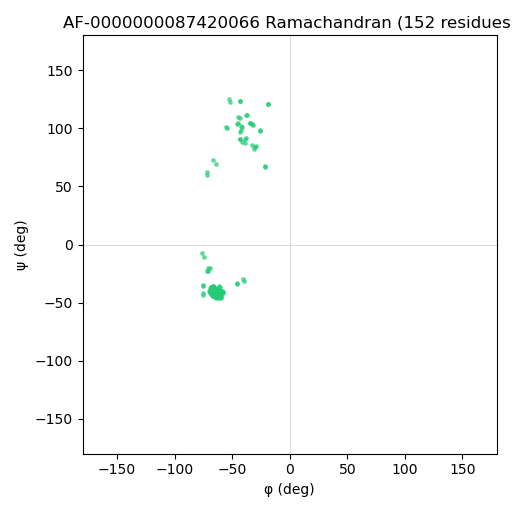1 13 ? -1.412 -31.703 -10.32 1 91.75 13 VAL B O 1
ATOM 710 N N . ASN B 1 14 ? -0.089 -33.281 -9.648 1 94.94 14 ASN B N 1
ATOM 711 C CA . ASN B 1 14 ? 0.087 -32.719 -8.312 1 94.94 14 ASN B CA 1
ATOM 712 C C . ASN B 1 14 ? 0.763 -31.359 -8.359 1 94.94 14 ASN B C 1
ATOM 714 O O . ASN B 1 14 ? 0.379 -30.453 -7.629 1 94.94 14 ASN B O 1
ATOM 718 N N . ARG B 1 15 ? 1.769 -31.219 -9.172 1 96.12 15 ARG B N 1
ATOM 719 C CA . ARG B 1 15 ? 2.486 -29.953 -9.32 1 96.12 15 ARG B CA 1
ATOM 720 C C . ARG B 1 15 ? 1.565 -28.859 -9.844 1 96.12 15 ARG B C 1
ATOM 722 O O . ARG B 1 15 ? 1.604 -27.719 -9.359 1 96.12 15 ARG B O 1
ATOM 729 N N . VAL B 1 16 ? 0.766 -29.219 -10.773 1 96.5 16 VAL B N 1
ATOM 730 C CA . VAL B 1 16 ? -0.198 -28.266 -11.32 1 96.5 16 VAL B CA 1
ATOM 731 C C . VAL B 1 16 ? -1.162 -27.828 -10.227 1 96.5 16 VAL B C 1
ATOM 733 O O . VAL B 1 16 ? -1.406 -26.625 -10.055 1 96.5 16 VAL B O 1
ATOM 736 N N . THR B 1 17 ? -1.649 -28.812 -9.461 1 97.88 17 THR B N 1
ATOM 737 C CA . THR B 1 17 ? -2.59 -28.516 -8.383 1 97.88 17 THR B CA 1
ATOM 738 C C . THR B 1 17 ? -1.958 -27.594 -7.348 1 97.88 17 THR B C 1
ATOM 740 O O . THR B 1 17 ? -2.574 -26.625 -6.922 1 97.88 17 THR B O 1
ATOM 743 N N . GLU B 1 18 ? -0.748 -27.781 -7.039 1 98.31 18 GLU B N 1
ATOM 744 C CA . GLU B 1 18 ? -0.034 -26.984 -6.051 1 98.31 18 GLU B CA 1
ATOM 745 C C . GLU B 1 18 ? 0.176 -25.562 -6.547 1 98.31 18 GLU B C 1
ATOM 747 O O . GLU B 1 18 ? -0.01 -24.594 -5.793 1 98.31 18 GLU B O 1
ATOM 752 N N . LEU B 1 19 ? 0.501 -25.484 -7.781 1 98.56 19 LEU B N 1
ATOM 753 C CA . LEU B 1 19 ? 0.721 -24.172 -8.367 1 98.56 19 LEU B CA 1
ATOM 754 C C . LEU B 1 19 ? -0.587 -23.391 -8.469 1 98.56 19 LEU B C 1
ATOM 756 O O . LEU B 1 19 ? -0.612 -22.188 -8.242 1 98.56 19 LEU B O 1
ATOM 760 N N . GLU B 1 20 ? -1.607 -24.062 -8.742 1 98.62 20 GLU B N 1
ATOM 761 C CA . GLU B 1 20 ? -2.916 -23.422 -8.812 1 98.62 20 GLU B CA 1
ATOM 762 C C . GLU B 1 20 ? -3.355 -22.891 -7.449 1 98.62 20 GLU B C 1
ATOM 764 O O . GLU B 1 20 ? -3.885 -21.781 -7.34 1 98.62 20 GLU B O 1
ATOM 769 N N . ILE B 1 21 ? -3.121 -23.594 -6.449 1 98.75 21 ILE B N 1
ATOM 770 C CA . ILE B 1 21 ? -3.443 -23.188 -5.086 1 98.75 21 ILE B CA 1
ATOM 771 C C . ILE B 1 21 ? -2.611 -21.969 -4.695 1 98.75 21 ILE B C 1
ATOM 773 O O . ILE B 1 21 ? -3.139 -21 -4.148 1 98.75 21 ILE B O 1
ATOM 777 N N . LEU B 1 22 ? -1.332 -22.016 -5.051 1 98.62 22 LEU B N 1
ATOM 778 C CA . LEU B 1 22 ? -0.427 -20.906 -4.754 1 98.62 22 LEU B CA 1
ATOM 779 C C . LEU B 1 22 ? -0.89 -19.625 -5.445 1 98.62 22 LEU B C 1
ATOM 781 O O . LEU B 1 22 ? -0.955 -18.578 -4.816 1 98.62 22 LEU B O 1
ATOM 785 N N . VAL B 1 23 ? -1.269 -19.75 -6.656 1 98.75 23 VAL B N 1
ATOM 786 C CA . VAL B 1 23 ? -1.739 -18.594 -7.43 1 98.75 23 VAL B CA 1
ATOM 787 C C . VAL B 1 23 ? -3.006 -18.031 -6.797 1 98.75 23 VAL B C 1
ATOM 789 O O . VAL B 1 23 ? -3.148 -16.812 -6.668 1 98.75 23 VAL B O 1
ATOM 792 N N . MET B 1 24 ? -3.842 -18.938 -6.371 1 98.69 24 MET B N 1
ATOM 793 C CA . MET B 1 24 ? -5.094 -18.516 -5.75 1 98.69 24 MET B CA 1
ATOM 794 C C . MET B 1 24 ? -4.824 -17.734 -4.469 1 98.69 24 MET B C 1
ATOM 796 O O . MET B 1 24 ? -5.414 -16.672 -4.246 1 98.69 24 MET B O 1
ATOM 800 N N . HIS B 1 25 ? -3.951 -18.172 -3.678 1 98.62 25 HIS B N 1
ATOM 801 C CA . HIS B 1 25 ? -3.607 -17.484 -2.432 1 98.62 25 HIS B CA 1
ATOM 802 C C . HIS B 1 25 ? -2.932 -16.156 -2.697 1 98.62 25 HIS B C 1
ATOM 804 O O . HIS B 1 25 ? -3.256 -15.148 -2.057 1 98.62 25 HIS B O 1
ATOM 810 N N . MET B 1 26 ? -2.062 -16.156 -3.639 1 98.62 26 MET B N 1
ATOM 811 C CA . MET B 1 26 ? -1.34 -14.938 -3.992 1 98.62 26 MET B CA 1
ATOM 812 C C . MET B 1 26 ? -2.293 -13.875 -4.531 1 98.62 26 MET B C 1
ATOM 814 O O . MET B 1 26 ? -2.156 -12.695 -4.215 1 98.62 26 MET B O 1
ATOM 818 N N . GLN B 1 27 ? -3.227 -14.352 -5.309 1 98.38 27 GLN B N 1
ATOM 819 C CA . GLN B 1 27 ? -4.215 -13.422 -5.844 1 98.38 27 GLN B CA 1
ATOM 820 C C . GLN B 1 27 ? -5.039 -12.789 -4.727 1 98.38 27 GLN B C 1
ATOM 822 O O . GLN B 1 27 ? -5.305 -11.586 -4.746 1 98.38 27 GLN B O 1
ATOM 827 N N . ALA B 1 28 ? -5.391 -13.602 -3.787 1 98.5 28 ALA B N 1
ATOM 828 C CA . ALA B 1 28 ? -6.16 -13.109 -2.646 1 98.5 28 ALA B CA 1
ATOM 829 C C . ALA B 1 28 ? -5.348 -12.117 -1.826 1 98.5 28 ALA B C 1
ATOM 831 O O . ALA B 1 28 ? -5.859 -11.07 -1.423 1 98.5 28 ALA B O 1
ATOM 832 N N . ASP B 1 29 ? -4.152 -12.445 -1.592 1 98.31 29 ASP B N 1
ATOM 833 C CA . ASP B 1 29 ? -3.262 -11.578 -0.827 1 98.31 29 ASP B CA 1
ATOM 834 C C . ASP B 1 29 ? -3.027 -10.258 -1.555 1 98.31 29 ASP B C 1
ATOM 836 O O . ASP B 1 29 ? -3.031 -9.195 -0.934 1 98.31 29 ASP B O 1
ATOM 840 N N . PHE B 1 30 ? -2.859 -10.352 -2.834 1 98.5 30 PHE B N 1
ATOM 841 C CA . PHE B 1 30 ? -2.645 -9.172 -3.67 1 98.5 30 PHE B CA 1
ATOM 842 C C . PHE B 1 30 ? -3.84 -8.234 -3.592 1 98.5 30 PHE B C 1
ATOM 844 O O . PHE B 1 30 ? -3.67 -7.016 -3.496 1 98.5 30 PHE B O 1
ATOM 851 N N . GLN B 1 31 ? -4.957 -8.812 -3.559 1 98.19 31 GLN B N 1
ATOM 852 C CA . GLN B 1 31 ? -6.172 -8.008 -3.436 1 98.19 31 GLN B CA 1
ATOM 853 C C . GLN B 1 31 ? -6.227 -7.293 -2.09 1 98.19 31 GLN B C 1
ATOM 855 O O . GLN B 1 31 ? -6.586 -6.117 -2.02 1 98.19 31 GLN B O 1
ATOM 860 N N . LYS B 1 32 ? -5.844 -7.973 -1.088 1 98.62 32 LYS B N 1
ATOM 861 C CA . LYS B 1 32 ? -5.82 -7.391 0.252 1 98.62 32 LYS B CA 1
ATOM 862 C C . LYS B 1 32 ? -4.836 -6.23 0.333 1 98.62 32 LYS B C 1
ATOM 864 O O . LYS B 1 32 ? -5.164 -5.164 0.854 1 98.62 32 LYS B O 1
ATOM 869 N N . VAL B 1 33 ? -3.717 -6.453 -0.223 1 98.44 33 VAL B N 1
ATOM 870 C CA . VAL B 1 33 ? -2.674 -5.434 -0.15 1 98.44 33 VAL B CA 1
ATOM 871 C C . VAL B 1 33 ? -3.076 -4.219 -0.984 1 98.44 33 VAL B C 1
ATOM 873 O O . VAL B 1 33 ? -2.828 -3.078 -0.59 1 98.44 33 VAL B O 1
ATOM 876 N N . ASN B 1 34 ? -3.688 -4.484 -2.076 1 98.56 34 ASN B N 1
ATOM 877 C CA . ASN B 1 34 ? -4.176 -3.381 -2.895 1 98.56 34 ASN B CA 1
ATOM 878 C C . ASN B 1 34 ? -5.207 -2.541 -2.146 1 98.56 34 ASN B C 1
ATOM 880 O O . ASN B 1 34 ? -5.23 -1.315 -2.275 1 98.56 34 ASN B O 1
ATOM 884 N N . SER B 1 35 ? -6.043 -3.17 -1.375 1 98.69 35 SER B N 1
ATOM 885 C CA . SER B 1 35 ? -7.016 -2.449 -0.557 1 98.69 35 SER B CA 1
ATOM 886 C C . SER B 1 35 ? -6.32 -1.568 0.476 1 98.69 35 SER B C 1
ATOM 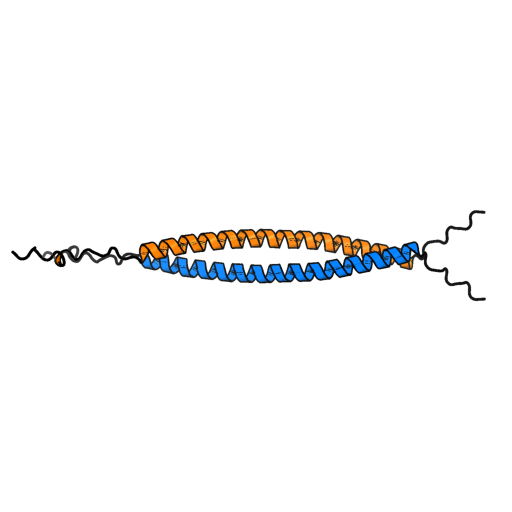888 O O . SER B 1 35 ? -6.762 -0.449 0.742 1 98.69 35 SER B O 1
ATOM 890 N N . VAL B 1 36 ? -5.254 -2.02 1.038 1 98.88 36 VAL B N 1
ATOM 891 C CA . VAL B 1 36 ? -4.461 -1.266 2.004 1 98.88 36 VAL B CA 1
ATOM 892 C C . VAL B 1 36 ? -3.861 -0.032 1.333 1 98.88 36 VAL B C 1
ATOM 894 O O . VAL B 1 36 ? -3.902 1.067 1.892 1 98.88 36 VAL B O 1
ATOM 897 N N . VAL B 1 37 ? -3.334 -0.169 0.143 1 98.88 37 VAL B N 1
ATOM 898 C CA . VAL B 1 37 ? -2.748 0.939 -0.606 1 98.88 37 VAL B CA 1
ATOM 899 C C . VAL B 1 37 ? -3.793 2.033 -0.81 1 98.88 37 VAL B C 1
ATOM 901 O O . VAL B 1 37 ? -3.506 3.219 -0.621 1 98.88 37 VAL B O 1
ATOM 904 N N . LEU B 1 38 ? -5.004 1.628 -1.111 1 98.88 38 LEU B N 1
ATOM 905 C CA . LEU B 1 38 ? -6.078 2.586 -1.359 1 98.88 38 LEU B CA 1
ATOM 906 C C . LEU B 1 38 ? -6.465 3.311 -0.075 1 98.88 38 LEU B C 1
ATOM 908 O O . LEU B 1 38 ? -6.691 4.523 -0.084 1 98.88 38 LEU B O 1
ATOM 912 N N . GLU B 1 39 ? -6.492 2.623 0.952 1 98.88 39 GLU B N 1
ATOM 913 C CA . GLU B 1 39 ? -6.832 3.205 2.248 1 98.88 39 GLU B CA 1
ATOM 914 C C . GLU B 1 39 ? -5.758 4.18 2.713 1 98.88 39 GLU B C 1
ATOM 916 O O . GLU B 1 39 ? -6.066 5.285 3.166 1 98.88 39 GLU B O 1
ATOM 921 N N . GLN B 1 40 ? -4.566 3.785 2.551 1 98.81 40 GLN B N 1
ATOM 922 C CA . GLN B 1 40 ? -3.447 4.645 2.93 1 98.81 40 GLN B CA 1
ATOM 923 C C . GLN B 1 40 ? -3.389 5.891 2.051 1 98.81 40 GLN B C 1
ATOM 925 O O . GLN B 1 40 ? -3.072 6.98 2.531 1 98.81 40 GLN B O 1
ATOM 930 N N . GLN B 1 41 ? -3.717 5.676 0.828 1 98.88 41 GLN B N 1
ATOM 931 C CA . GLN B 1 41 ? -3.766 6.84 -0.049 1 98.88 41 GLN B CA 1
ATOM 932 C C . GLN B 1 41 ? -4.84 7.828 0.406 1 98.88 41 GLN B C 1
ATOM 934 O O . GLN B 1 41 ? -4.609 9.039 0.423 1 98.88 41 GLN B O 1
ATOM 939 N N . SER B 1 42 ? -5.949 7.387 0.811 1 98.88 42 SER B N 1
ATOM 940 C CA . SER B 1 42 ? -7.016 8.234 1.339 1 98.88 42 SER B CA 1
ATOM 941 C C . SER B 1 42 ? -6.574 8.945 2.615 1 98.88 42 SER B C 1
ATOM 943 O O . SER B 1 42 ? -6.867 10.125 2.807 1 98.88 42 SER B O 1
ATOM 945 N N . GLU B 1 43 ? -5.918 8.234 3.441 1 98.94 43 GLU B N 1
ATOM 946 C CA . GLU B 1 43 ? -5.387 8.82 4.672 1 98.94 43 GLU B CA 1
ATOM 947 C C . GLU B 1 43 ? -4.379 9.922 4.367 1 98.94 43 GLU B C 1
ATOM 949 O O . GLU B 1 43 ? -4.426 10.992 4.977 1 98.94 43 GLU B O 1
ATOM 954 N N . ILE B 1 44 ? -3.521 9.688 3.459 1 98.94 44 ILE B N 1
ATOM 955 C CA . ILE B 1 44 ? -2.531 10.68 3.047 1 98.94 44 ILE B CA 1
ATOM 956 C C . ILE B 1 44 ? -3.238 11.93 2.533 1 98.94 44 ILE B C 1
ATOM 958 O O . ILE B 1 44 ? -2.879 13.055 2.906 1 98.94 44 ILE B O 1
ATOM 962 N N . ASP B 1 45 ? -4.238 11.695 1.748 1 98.88 45 ASP B N 1
ATOM 963 C CA . ASP B 1 45 ? -5.004 12.812 1.208 1 98.88 45 ASP B CA 1
ATOM 964 C C . ASP B 1 45 ? -5.645 13.633 2.326 1 98.88 45 ASP B C 1
ATOM 966 O O . ASP B 1 45 ? -5.602 14.867 2.307 1 98.88 45 ASP B O 1
A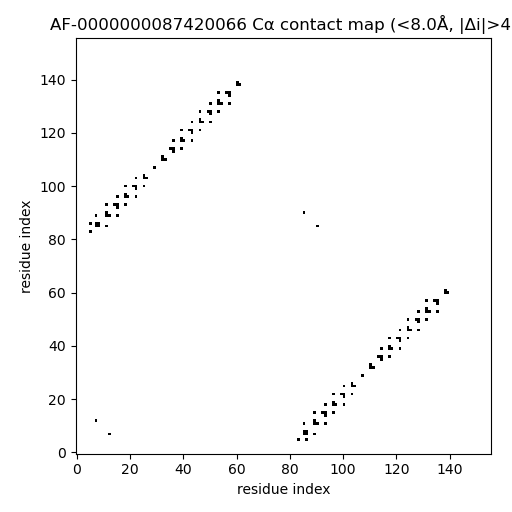TOM 970 N N . THR B 1 46 ? -6.195 12.992 3.232 1 98.88 46 THR B N 1
ATOM 971 C CA . THR B 1 46 ? -6.855 13.641 4.359 1 98.88 46 THR B CA 1
ATOM 972 C C . THR B 1 46 ? -5.848 14.422 5.199 1 98.88 46 THR B C 1
ATOM 974 O O . THR B 1 46 ? -6.086 15.578 5.551 1 98.88 46 THR B O 1
ATOM 977 N N . LEU B 1 47 ? -4.746 13.828 5.484 1 98.81 47 LEU B N 1
ATOM 978 C CA . LEU B 1 47 ? -3.707 14.469 6.281 1 98.81 47 LEU B CA 1
ATOM 979 C C . LEU B 1 47 ? -3.139 15.688 5.559 1 98.81 47 LEU B C 1
ATOM 981 O O . LEU B 1 47 ? -2.879 16.719 6.184 1 98.81 47 LEU B O 1
ATOM 985 N N . THR B 1 48 ? -2.99 15.555 4.32 1 98.81 48 THR B N 1
ATOM 986 C CA . THR B 1 48 ? -2.463 16.641 3.51 1 98.81 48 THR B CA 1
ATOM 987 C C . THR B 1 48 ? -3.416 17.844 3.52 1 98.81 48 THR B C 1
ATOM 989 O O . THR B 1 48 ? -2.992 18.984 3.709 1 98.81 48 THR B O 1
ATOM 992 N N . LYS B 1 49 ? -4.645 17.578 3.428 1 98.75 49 LYS B N 1
ATOM 993 C CA . LYS B 1 49 ? -5.648 18.641 3.479 1 98.75 49 LYS B CA 1
ATOM 994 C C . LYS B 1 49 ? -5.68 19.312 4.852 1 98.75 49 LYS B C 1
ATOM 996 O O . LYS B 1 49 ? -5.789 20.531 4.953 1 98.75 49 LYS B O 1
ATOM 1001 N N . SER B 1 50 ? -5.621 18.547 5.832 1 98.5 50 SER B N 1
ATOM 1002 C CA . SER B 1 50 ? -5.605 19.047 7.195 1 98.5 50 SER B CA 1
ATOM 1003 C C . SER B 1 50 ? -4.383 19.922 7.441 1 98.5 50 SER B C 1
ATOM 1005 O O . SER B 1 50 ? -4.484 20.984 8.078 1 98.5 50 SER B O 1
ATOM 1007 N N . LEU B 1 51 ? -3.309 19.5 6.953 1 98.19 51 LEU B N 1
ATOM 1008 C CA . LEU B 1 51 ? -2.072 20.266 7.098 1 98.19 51 LEU B CA 1
ATOM 1009 C C . LEU B 1 51 ? -2.168 21.594 6.367 1 98.19 51 LEU B C 1
ATOM 1011 O O . LEU B 1 51 ? -1.758 22.625 6.898 1 98.19 51 LEU B O 1
ATOM 1015 N N . ASP B 1 52 ? -2.713 21.531 5.211 1 97.75 52 ASP B N 1
ATOM 1016 C CA . ASP B 1 52 ? -2.904 22.734 4.426 1 97.75 52 ASP B CA 1
ATOM 1017 C C . ASP B 1 52 ? -3.82 23.719 5.148 1 97.75 52 ASP B C 1
ATOM 1019 O O . ASP B 1 52 ? -3.523 24.922 5.219 1 97.75 52 ASP B O 1
ATOM 1023 N N . ARG B 1 53 ? -4.855 23.25 5.676 1 97 53 ARG B N 1
ATOM 1024 C CA . ARG B 1 53 ? -5.809 24.062 6.418 1 97 53 ARG B CA 1
ATOM 1025 C C . ARG B 1 53 ? -5.156 24.672 7.656 1 97 53 ARG B C 1
ATOM 1027 O O . ARG B 1 53 ? -5.32 25.875 7.926 1 97 53 ARG B O 1
ATOM 1034 N N . LEU B 1 54 ? -4.43 23.922 8.336 1 95.38 54 LEU B N 1
ATOM 1035 C CA . LEU B 1 54 ? -3.773 24.391 9.555 1 95.38 54 LEU B CA 1
ATOM 1036 C C . LEU B 1 54 ? -2.67 25.391 9.227 1 95.38 54 LEU B C 1
ATOM 1038 O O . LEU B 1 54 ? -2.482 26.375 9.945 1 95.38 54 LEU B O 1
ATOM 1042 N N . GLY B 1 55 ? -2.023 25.031 8.211 1 93.88 55 GLY B N 1
ATOM 1043 C CA . GLY B 1 55 ? -1.014 25.969 7.746 1 93.88 55 GLY B CA 1
ATOM 1044 C C . GLY B 1 55 ? -1.58 27.328 7.395 1 93.88 55 GLY B C 1
ATOM 1045 O O . GLY B 1 55 ? -1.013 28.359 7.77 1 93.88 55 GLY B O 1
ATOM 1046 N N . SER B 1 56 ? -2.695 27.359 6.797 1 94.19 56 SER B N 1
ATOM 1047 C CA . SER B 1 56 ? -3.377 28.609 6.445 1 94.19 56 SER B CA 1
ATOM 1048 C C . SER B 1 56 ? -3.824 29.359 7.691 1 94.19 56 SER B C 1
ATOM 1050 O O . SER B 1 56 ? -3.75 30.594 7.734 1 94.19 56 SER B O 1
ATOM 1052 N N . LYS B 1 57 ? -4.219 28.703 8.664 1 90.69 57 LYS B N 1
ATOM 1053 C CA . LYS B 1 57 ? -4.625 29.297 9.938 1 90.69 57 LYS B CA 1
ATOM 1054 C C . LYS B 1 57 ? -3.441 29.938 10.648 1 90.69 57 LYS B C 1
ATOM 1056 O O . LYS B 1 57 ? -3.555 31.047 11.18 1 90.69 57 LYS B O 1
ATOM 1061 N N . VAL B 1 58 ? -2.346 29.266 10.68 1 88 58 VAL B N 1
ATOM 1062 C CA . VAL B 1 58 ? -1.135 29.797 11.305 1 88 58 VAL B CA 1
ATOM 1063 C C . VAL B 1 58 ? -0.6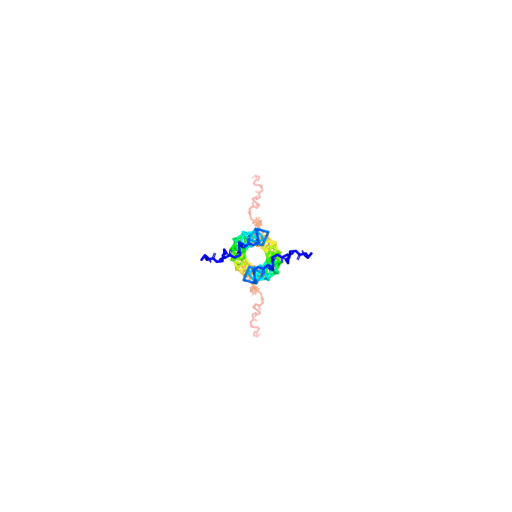76 31.047 10.578 1 88 58 VAL B C 1
ATOM 1065 O O . VAL B 1 58 ? -0.278 32.031 11.211 1 88 58 VAL B O 1
ATOM 1068 N N . ASP B 1 59 ? -0.756 31 9.312 1 86.31 59 ASP B N 1
ATOM 1069 C CA . ASP B 1 59 ? -0.388 32.156 8.508 1 86.31 59 ASP B CA 1
ATOM 1070 C C . ASP B 1 59 ? -1.282 33.344 8.836 1 86.31 59 ASP B C 1
ATOM 1072 O O . ASP B 1 59 ? -0.799 34.469 8.961 1 86.31 59 ASP B O 1
ATOM 1076 N N . LYS B 1 60 ? -2.533 33.219 9.125 1 85.06 60 LYS B N 1
ATOM 1077 C CA . LYS B 1 60 ? -3.49 34.281 9.445 1 85.06 60 LYS B CA 1
ATOM 1078 C C . LYS B 1 60 ? -3.273 34.812 10.859 1 85.06 60 LYS B C 1
ATOM 1080 O O . LYS B 1 60 ? -3.359 36 11.102 1 85.06 60 LYS B O 1
ATOM 1085 N N . LEU B 1 61 ? -2.893 33.938 11.734 1 80.81 61 LEU B N 1
ATOM 1086 C CA . LEU B 1 61 ? -2.658 34.312 13.117 1 80.81 61 LEU B CA 1
ATOM 1087 C C . LEU B 1 61 ? -1.327 35.062 13.258 1 80.81 61 LEU B C 1
ATOM 1089 O O . LEU B 1 61 ? -1.175 35.906 14.133 1 80.81 61 LEU B O 1
ATOM 1093 N N . GLY B 1 62 ? -0.43 34.562 12.625 1 72.25 62 GLY B N 1
ATOM 1094 C CA . GLY B 1 62 ? 0.869 35.219 12.656 1 72.25 62 GLY B CA 1
ATOM 1095 C C . GLY B 1 62 ? 0.89 36.562 11.914 1 72.25 62 GLY B C 1
ATOM 1096 O O . GLY B 1 62 ? 1.851 37.312 12.023 1 72.25 62 GLY B O 1
ATOM 1097 N N . GLU B 1 63 ? 0.107 36.938 11.07 1 70.5 63 GLU B N 1
ATOM 1098 C CA . GLU B 1 63 ? -0.018 38.219 10.414 1 70.5 63 GLU B CA 1
ATOM 1099 C C . GLU B 1 63 ? -0.564 39.281 11.383 1 70.5 63 GLU B C 1
ATOM 1101 O O . GLU B 1 63 ? -1.675 39.125 11.898 1 70.5 63 GLU B O 1
ATOM 1106 N N . GLU B 1 64 ? 0.135 39.719 12.609 1 55.22 64 GLU B N 1
ATOM 1107 C CA . GLU B 1 64 ? -0.141 40.844 13.5 1 55.22 64 GLU B CA 1
ATOM 1108 C C . GLU B 1 64 ? -1.017 41.875 12.805 1 55.22 64 GLU B C 1
ATOM 1110 O O . GLU B 1 64 ? -0.786 42.219 11.648 1 55.22 64 GLU B O 1
ATOM 1115 N N . PRO B 1 65 ? -2.197 42.25 13.266 1 49.97 65 PRO B N 1
ATOM 1116 C CA . PRO B 1 65 ? -2.764 43.5 12.766 1 49.97 65 PRO B CA 1
ATOM 1117 C C . PRO B 1 65 ? -1.731 44.625 12.68 1 49.97 65 PRO B C 1
ATOM 1119 O O . PRO B 1 65 ? -0.96 44.844 13.617 1 49.97 65 PRO B O 1
ATOM 1122 N N . GLU B 1 66 ? -1.02 44.906 11.719 1 47.69 66 GLU B N 1
ATOM 1123 C CA . GLU B 1 66 ? -0.369 46.219 11.711 1 47.69 66 GLU B CA 1
ATOM 1124 C C . GLU B 1 66 ? -1.096 47.188 12.617 1 47.69 66 GLU B C 1
ATOM 1126 O O . GLU B 1 66 ? -2.221 47.625 12.328 1 47.69 66 GLU B O 1
ATOM 1131 N N . LYS B 1 67 ? -1.131 47.062 13.828 1 52.16 67 LYS B N 1
ATOM 1132 C CA . LYS B 1 67 ? -1.527 48.188 14.68 1 52.16 67 LYS B CA 1
ATOM 1133 C C . LYS B 1 67 ? -1.148 49.531 14.039 1 52.16 67 LYS B C 1
ATOM 1135 O O . LYS B 1 67 ? 0.034 49.812 13.836 1 52.16 67 LYS B O 1
ATOM 1140 N N . ARG B 1 68 ? -1.913 50.031 13.219 1 51.91 68 ARG B N 1
ATOM 1141 C CA . ARG B 1 68 ? -1.793 51.406 12.789 1 51.91 68 ARG B CA 1
ATOM 1142 C C . ARG B 1 68 ? -1.278 52.281 13.922 1 51.91 68 ARG B C 1
ATOM 1144 O O . ARG B 1 68 ? -1.884 52.344 15 1 51.91 68 ARG B O 1
ATOM 1151 N N . ASP B 1 69 ? -0.054 52.375 14.102 1 51.84 69 ASP B N 1
ATOM 1152 C CA . ASP B 1 69 ? 0.454 53.406 14.984 1 51.84 69 ASP B CA 1
ATOM 1153 C C . ASP B 1 69 ? -0.337 54.719 14.82 1 51.84 69 ASP B C 1
ATOM 1155 O O . ASP B 1 69 ? -0.325 55.312 13.742 1 51.84 69 ASP B O 1
ATOM 1159 N N . PRO B 1 70 ? -1.344 54.938 15.539 1 53.56 70 PRO B N 1
ATOM 1160 C CA . PRO B 1 70 ? -2.002 56.25 15.453 1 53.56 70 PRO B CA 1
ATOM 1161 C C . PRO B 1 70 ? -1.007 57.406 15.359 1 53.56 70 PRO B C 1
ATOM 1163 O O . PRO B 1 70 ? -1.382 58.5 14.984 1 53.56 70 PRO B O 1
ATOM 1166 N N . LEU B 1 71 ? 0.158 57.219 15.953 1 50.75 71 LEU B N 1
ATOM 1167 C CA . LEU B 1 71 ? 1.124 58.312 15.961 1 50.75 71 LEU B CA 1
ATOM 1168 C C . LEU B 1 71 ? 1.722 58.531 14.57 1 50.75 71 LEU B C 1
ATOM 1170 O O . LEU B 1 71 ? 2.467 59.469 14.344 1 50.75 71 LEU B O 1
ATOM 1174 N N . GLN B 1 72 ? 1.682 57.562 13.805 1 50.59 72 GLN B N 1
ATOM 1175 C CA . GLN B 1 72 ? 2.27 57.844 12.5 1 50.59 72 GLN B CA 1
ATOM 1176 C C . GLN B 1 72 ? 1.334 58.688 11.648 1 50.59 72 GLN B C 1
ATOM 1178 O O . GLN B 1 72 ? 1.577 58.906 10.461 1 50.59 72 GLN B O 1
ATOM 1183 N N . GLU B 1 73 ? 0.121 58.906 12.141 1 48.91 73 GLU B N 1
ATOM 1184 C CA . GLU B 1 73 ? -0.61 59.969 11.469 1 48.91 73 GLU B CA 1
ATOM 1185 C C . GLU B 1 73 ? 0.051 61.312 11.719 1 48.91 73 GLU B C 1
ATOM 1187 O O . GLU B 1 73 ? -0.039 61.875 12.812 1 48.91 73 GLU B O 1
ATOM 1192 N N . ARG B 1 74 ? 1.202 61.625 11.141 1 51.09 74 ARG B N 1
ATOM 1193 C CA . ARG B 1 74 ? 1.795 62.938 11.117 1 51.09 74 ARG B CA 1
ATOM 1194 C C . ARG B 1 74 ? 0.752 64 10.773 1 51.09 74 ARG B C 1
ATOM 1196 O O . ARG B 1 74 ? 0.011 63.844 9.805 1 51.09 74 ARG B O 1
ATOM 1203 N N . PRO B 1 75 ? 0.413 64.812 11.805 1 52.03 75 PRO B N 1
ATOM 1204 C CA . PRO B 1 75 ? -0.521 65.875 11.484 1 52.03 75 PRO B CA 1
ATOM 1205 C C . PRO B 1 75 ? -0.054 66.688 10.305 1 52.03 75 PRO B C 1
ATOM 1207 O O . PRO B 1 75 ? 1.147 66.812 10.047 1 52.03 75 PRO B O 1
ATOM 1210 N N . PRO B 1 76 ? -0.818 66.812 9.352 1 48.69 76 PRO B N 1
ATOM 1211 C CA . PRO B 1 76 ? -0.472 67.625 8.195 1 48.69 76 PRO B CA 1
ATOM 1212 C C . PRO B 1 76 ? 0.203 68.938 8.586 1 48.69 76 PRO B C 1
ATOM 1214 O O . PRO B 1 76 ? -0.173 69.562 9.586 1 48.69 76 PRO B O 1
ATOM 1217 N N . HIS B 1 77 ? 1.531 68.938 8.719 1 54.44 77 HIS B N 1
ATOM 1218 C CA . HIS B 1 77 ? 2.195 70.188 8.984 1 54.44 77 HIS B CA 1
ATOM 1219 C C . HIS B 1 77 ? 1.669 71.312 8.062 1 54.44 77 HIS B C 1
ATOM 1221 O O . HIS B 1 77 ? 1.778 71.188 6.84 1 54.44 77 HIS B O 1
ATOM 1227 N N . TYR B 1 78 ? 0.898 72.188 8.414 1 38.88 78 TYR B N 1
ATOM 1228 C CA . TYR B 1 78 ? 0.718 73.5 7.758 1 38.88 78 TYR B CA 1
ATOM 1229 C C . TYR B 1 78 ? 1.979 74.312 7.867 1 38.88 78 TYR B C 1
ATOM 1231 O O . TYR B 1 78 ? 2.729 74.25 8.844 1 38.88 78 TYR B O 1
#

Foldseek 3Di:
DPPPPPDPPVVVVVVVVVVVVVVVVVVVVVVVVVVVVVVVVVVVVVVVVVVVVVVVVVVVVPPPPPPPPPVVPPPPDD/DPPPPPDPPVVVVVVVVVVVVVVVVVVVVVVVVVVVVVVVVVVVVVVVVVVVVVVVVVVVVPPPPPPPPPVVPPPPDD

Radius of gyration: 36.32 Å; Cα contacts (8 Å, |Δi|>4): 73; chains: 2; bounding box: 24×126×80 Å

pLDDT: mean 82.74, std 20.24, range [38.41, 98.94]

Solvent-accessible surface area (backbone atoms only — not comparable to full-atom values): 9146 Å² total; per-residue (Å²): 131,79,72,71,70,76,73,69,49,63,69,51,53,50,51,37,54,52,43,50,52,49,44,52,51,49,52,52,50,48,51,54,52,51,52,51,46,54,51,50,50,52,49,42,52,52,47,52,52,51,39,52,54,48,50,53,50,46,55,58,65,65,56,64,75,77,70,72,57,72,75,70,61,66,70,80,79,126,130,80,72,71,70,75,73,69,48,64,68,51,54,49,51,38,53,51,43,51,52,50,45,51,52,50,52,53,50,49,51,53,51,51,52,49,46,53,52,49,50,52,49,43,52,51,46,50,51,52,39,51,53,50,50,54,49,44,55,58,64,65,54,64,75,77,69,72,57,74,74,71,60,66,69,81,80,126

Sequence (156 aa):
MSDPTPAADPTLVNRVTELEILVMHMQADFQKVNSVVLEQQSEIDTLTKSLDRLGSKVDKLGEEPEKRDPLQERPPHYMSDPTPAADPTLVNRVTELEILVMHMQADFQKVNSVVLEQQSEIDTLTKSLDRLGSKVDKLGEEPEKRDPLQERPPHY